Protein AF-A0A255QST2-F1 (afdb_monomer_lite)

Radius of gyration: 21.43 Å; chains: 1; bounding box: 51×56×62 Å

Structure (mmCIF, N/CA/C/O backbone):
data_AF-A0A255QST2-F1
#
_entry.id   AF-A0A255QST2-F1
#
loop_
_atom_site.group_PDB
_atom_site.id
_atom_site.type_symbol
_atom_site.label_atom_id
_atom_site.label_alt_id
_atom_site.label_comp_id
_atom_site.label_asym_id
_atom_site.label_entity_id
_atom_site.label_seq_id
_atom_site.pdbx_PDB_ins_code
_atom_site.Cartn_x
_atom_site.Cartn_y
_atom_site.Cartn_z
_atom_site.occupancy
_atom_site.B_iso_or_equiv
_atom_site.auth_seq_id
_atom_site.auth_comp_id
_atom_site.auth_asym_id
_atom_site.auth_atom_id
_atom_site.pdbx_PDB_model_num
ATOM 1 N N . MET A 1 1 ? 31.598 -41.245 -43.138 1.00 37.50 1 MET A N 1
ATOM 2 C CA . MET A 1 1 ? 32.237 -40.258 -42.240 1.00 37.50 1 MET A CA 1
ATOM 3 C C . MET A 1 1 ? 31.136 -39.455 -41.568 1.00 37.50 1 MET A C 1
ATOM 5 O O . MET A 1 1 ? 30.304 -38.890 -42.260 1.00 37.50 1 MET A O 1
ATOM 9 N N . ARG A 1 2 ? 31.053 -39.542 -40.239 1.00 36.50 2 ARG A N 1
ATOM 10 C CA . ARG A 1 2 ? 29.927 -39.115 -39.399 1.00 36.50 2 ARG A CA 1
ATOM 11 C C . ARG A 1 2 ? 30.382 -37.862 -38.648 1.00 36.50 2 ARG A C 1
ATOM 13 O O . ARG A 1 2 ? 31.165 -37.989 -37.715 1.00 36.50 2 ARG A O 1
ATOM 20 N N . PHE A 1 3 ? 29.957 -36.674 -39.075 1.00 30.88 3 PHE A N 1
ATOM 21 C CA . PHE A 1 3 ? 30.163 -35.446 -38.302 1.00 30.88 3 PHE A CA 1
ATOM 22 C C . PHE A 1 3 ? 28.929 -35.209 -37.433 1.00 30.88 3 PHE A C 1
ATOM 24 O O . PHE A 1 3 ? 27.926 -34.649 -37.864 1.00 30.88 3 PHE A O 1
ATOM 31 N N . LEU A 1 4 ? 29.010 -35.720 -36.205 1.00 37.22 4 LEU A N 1
ATOM 32 C CA . LEU A 1 4 ? 28.173 -35.309 -35.086 1.00 37.22 4 LEU A CA 1
ATOM 33 C C . LEU A 1 4 ? 28.661 -33.925 -34.648 1.00 37.22 4 LEU A C 1
ATOM 35 O O . LEU A 1 4 ? 29.672 -33.821 -33.955 1.00 37.22 4 LEU A O 1
ATOM 39 N N . LEU A 1 5 ? 27.969 -32.863 -35.058 1.00 36.28 5 LEU A N 1
ATOM 40 C CA . LEU A 1 5 ? 28.094 -31.582 -34.371 1.00 36.28 5 LEU A CA 1
ATOM 41 C C . LEU A 1 5 ? 27.290 -31.685 -33.077 1.00 36.28 5 LEU A C 1
ATOM 43 O O . LEU A 1 5 ? 26.061 -31.691 -33.071 1.00 36.28 5 LEU A O 1
ATOM 47 N N . PHE A 1 6 ? 28.036 -31.849 -31.989 1.00 31.31 6 PHE A N 1
ATOM 48 C CA . PHE A 1 6 ? 27.574 -31.763 -30.615 1.00 31.31 6 PHE A CA 1
ATOM 49 C C . PHE A 1 6 ? 26.797 -30.457 -30.407 1.00 31.31 6 PHE A C 1
ATOM 51 O O . PHE A 1 6 ? 27.376 -29.371 -30.383 1.00 31.31 6 PHE A O 1
ATOM 58 N N . MET A 1 7 ? 25.484 -30.574 -30.212 1.00 31.33 7 MET A N 1
ATOM 59 C CA . MET A 1 7 ? 24.717 -29.561 -29.500 1.00 31.33 7 MET A CA 1
ATOM 60 C C . MET A 1 7 ? 25.256 -29.498 -28.071 1.00 31.33 7 MET A C 1
ATOM 62 O O . MET A 1 7 ? 25.220 -30.482 -27.337 1.00 31.33 7 MET A O 1
ATOM 66 N N . ASN A 1 8 ? 25.800 -28.344 -27.709 1.00 28.97 8 ASN A N 1
ATOM 67 C CA . ASN A 1 8 ? 26.280 -28.017 -26.374 1.00 28.97 8 ASN A CA 1
ATOM 68 C C . ASN A 1 8 ? 25.058 -27.787 -25.458 1.00 28.97 8 ASN A C 1
ATOM 70 O O . ASN A 1 8 ? 24.338 -26.812 -25.677 1.00 28.97 8 ASN A O 1
ATOM 74 N N . PRO A 1 9 ? 24.783 -28.618 -24.435 1.00 37.47 9 PRO A N 1
ATOM 75 C CA . PRO A 1 9 ? 23.683 -28.385 -23.511 1.00 37.47 9 PRO A CA 1
ATOM 76 C C . PRO A 1 9 ? 24.223 -27.602 -22.312 1.00 37.47 9 PRO A C 1
ATOM 78 O O . PRO A 1 9 ? 24.376 -28.137 -21.218 1.00 37.47 9 PRO A O 1
ATOM 81 N N . LYS A 1 10 ? 24.611 -26.345 -22.533 1.00 36.28 10 LYS A N 1
ATOM 82 C CA . LYS A 1 10 ? 25.097 -25.457 -21.463 1.00 36.28 10 LYS A CA 1
ATOM 83 C C . LYS A 1 10 ? 24.755 -23.992 -21.726 1.00 36.28 10 LYS A C 1
ATOM 85 O O . LYS A 1 10 ? 25.566 -23.104 -21.525 1.00 36.28 10 LYS A O 1
ATOM 90 N N . PHE A 1 11 ? 23.513 -23.736 -22.113 1.00 36.25 11 PHE A N 1
ATOM 91 C CA . PHE A 1 11 ? 22.859 -22.495 -21.710 1.00 36.25 11 PHE A CA 1
ATOM 92 C C . PHE A 1 11 ? 21.748 -22.891 -20.756 1.00 36.25 11 PHE A C 1
ATOM 94 O O . PHE A 1 11 ? 20.589 -23.056 -21.121 1.00 36.25 11 PHE A O 1
ATOM 101 N N . ALA A 1 12 ? 22.178 -23.154 -19.521 1.00 33.81 12 ALA A N 1
ATOM 102 C CA . ALA A 1 12 ? 21.295 -23.095 -18.379 1.00 33.81 12 ALA A CA 1
ATOM 103 C C . ALA A 1 12 ? 20.534 -21.772 -18.482 1.00 33.81 12 ALA A C 1
ATOM 105 O O . ALA A 1 12 ? 21.152 -20.720 -18.649 1.00 33.81 12 ALA A O 1
ATOM 106 N N . LEU A 1 13 ? 19.209 -21.868 -18.445 1.00 36.94 13 LEU A N 1
ATOM 107 C CA . LEU A 1 13 ? 18.302 -20.756 -18.220 1.00 36.94 13 LEU A CA 1
ATOM 108 C C . LEU A 1 13 ? 18.853 -19.967 -17.029 1.00 36.94 13 LEU A C 1
ATOM 110 O O . LEU A 1 13 ? 18.707 -20.390 -15.882 1.00 36.94 13 LEU A O 1
ATOM 114 N N . ALA A 1 14 ? 19.550 -18.863 -17.297 1.00 29.41 14 ALA A N 1
ATOM 115 C CA . ALA A 1 14 ? 19.758 -17.868 -16.268 1.00 29.41 14 ALA A CA 1
ATOM 116 C C . ALA A 1 14 ? 18.346 -17.450 -15.834 1.00 29.41 14 ALA A C 1
ATOM 118 O O . ALA A 1 14 ? 17.512 -17.192 -16.712 1.00 29.41 14 ALA A O 1
ATOM 119 N N . PRO A 1 15 ? 18.027 -17.473 -14.529 1.00 38.09 15 PRO A N 1
ATOM 120 C CA . PRO A 1 15 ? 16.736 -16.992 -14.075 1.00 38.09 15 PRO A CA 1
ATOM 121 C C . PRO A 1 15 ? 16.582 -15.575 -14.617 1.00 38.09 15 PRO A C 1
ATOM 123 O O . PRO A 1 15 ? 17.531 -14.792 -14.542 1.00 38.09 15 PRO A O 1
ATOM 126 N N . VAL A 1 16 ? 15.423 -15.298 -15.223 1.00 44.59 16 VAL A N 1
ATOM 127 C CA . VAL A 1 16 ? 14.954 -13.953 -15.569 1.00 44.59 16 VAL A CA 1
ATOM 128 C C . VAL A 1 16 ? 15.485 -13.013 -14.499 1.00 44.59 16 VAL A C 1
ATOM 130 O O . VAL A 1 16 ? 15.144 -13.219 -13.334 1.00 44.59 16 VAL A O 1
ATOM 133 N N . SER A 1 17 ? 16.388 -12.096 -14.874 1.00 42.09 17 SER A N 1
ATOM 134 C CA . SER A 1 17 ? 16.950 -11.098 -13.967 1.00 42.09 17 SER A CA 1
ATOM 135 C C . SER A 1 17 ? 15.819 -10.612 -13.086 1.00 42.09 17 SER A C 1
ATOM 137 O O . SER A 1 17 ? 14.843 -10.064 -13.599 1.00 42.09 17 SER A O 1
ATOM 139 N N . THR A 1 18 ? 15.882 -10.939 -11.798 1.00 50.22 18 THR A N 1
ATOM 140 C CA . THR A 1 18 ? 14.815 -10.640 -10.858 1.00 50.22 18 THR A CA 1
ATOM 141 C C . THR A 1 18 ? 14.719 -9.127 -10.827 1.00 50.22 18 THR A C 1
ATOM 143 O O . THR A 1 18 ? 15.531 -8.454 -10.197 1.00 50.22 18 THR A O 1
ATOM 146 N N . CYS A 1 19 ? 13.764 -8.573 -11.567 1.00 57.25 19 CYS A N 1
ATOM 147 C CA . CYS A 1 19 ? 13.248 -7.255 -11.284 1.00 57.25 19 CYS A CA 1
ATOM 148 C C . CYS A 1 19 ? 12.708 -7.339 -9.863 1.00 57.25 19 CYS A C 1
ATOM 150 O O . CYS A 1 19 ? 11.601 -7.830 -9.645 1.00 57.25 19 CYS A O 1
ATOM 152 N N . SER A 1 20 ? 13.547 -6.984 -8.891 1.00 57.78 20 SER A N 1
ATOM 153 C CA . SER A 1 20 ? 13.161 -6.954 -7.490 1.00 57.78 20 SER A CA 1
ATOM 154 C C . SER A 1 20 ? 11.941 -6.057 -7.382 1.00 57.78 20 SER A C 1
ATOM 156 O O . SER A 1 20 ? 12.012 -4.876 -7.715 1.00 57.78 20 SER A O 1
ATOM 158 N N . GLN A 1 21 ? 10.810 -6.648 -7.000 1.00 57.81 21 GLN A N 1
ATOM 159 C CA . GLN A 1 21 ? 9.578 -5.899 -6.835 1.00 57.81 21 GLN A CA 1
ATOM 160 C C . GLN A 1 21 ? 9.750 -4.838 -5.740 1.00 57.81 21 GLN A C 1
ATOM 162 O O . GLN A 1 21 ? 10.504 -5.058 -4.785 1.00 57.81 21 GLN A O 1
ATOM 167 N N . PRO A 1 22 ? 9.045 -3.706 -5.867 1.00 60.41 22 PRO A N 1
ATOM 168 C CA . PRO A 1 22 ? 9.054 -2.662 -4.858 1.00 60.41 22 PRO A CA 1
ATOM 169 C C . PRO A 1 22 ? 8.515 -3.192 -3.522 1.00 60.41 22 PRO A C 1
ATOM 171 O O . PRO A 1 22 ? 7.615 -4.035 -3.478 1.00 60.41 22 PRO A O 1
ATOM 174 N N . SER A 1 23 ? 9.061 -2.671 -2.427 1.00 61.91 23 SER A N 1
ATOM 175 C CA . SER A 1 23 ? 8.745 -3.059 -1.048 1.00 61.91 23 SER A CA 1
ATOM 176 C C . SER A 1 23 ? 7.262 -2.902 -0.705 1.00 61.91 23 SER A C 1
ATOM 178 O O . SER A 1 23 ? 6.684 -3.762 -0.048 1.00 61.91 23 SER A O 1
ATOM 180 N N . VAL A 1 24 ? 6.614 -1.853 -1.218 1.00 59.66 24 VAL A N 1
ATOM 181 C CA . VAL A 1 24 ? 5.180 -1.604 -0.997 1.00 59.66 24 VAL A CA 1
ATOM 182 C C . VAL A 1 24 ? 4.287 -2.572 -1.770 1.00 59.66 24 VAL A C 1
ATOM 184 O O . VAL A 1 24 ? 3.144 -2.794 -1.377 1.00 59.66 24 VAL A O 1
ATOM 187 N N . ALA A 1 25 ? 4.800 -3.175 -2.845 1.00 58.06 25 ALA A N 1
ATOM 188 C CA . ALA A 1 25 ? 4.062 -4.081 -3.717 1.00 58.06 25 ALA A CA 1
ATOM 189 C C . ALA A 1 25 ? 4.444 -5.546 -3.523 1.00 58.06 25 ALA A C 1
ATOM 191 O O . ALA A 1 25 ? 4.359 -6.339 -4.462 1.00 58.06 25 ALA A O 1
ATOM 192 N N . GLN A 1 26 ? 4.850 -5.917 -2.309 1.00 63.88 26 GLN A N 1
ATOM 193 C CA . GLN A 1 26 ? 5.016 -7.321 -1.968 1.00 63.88 26 GLN A CA 1
ATOM 194 C C . GLN A 1 26 ? 3.727 -8.078 -2.269 1.00 63.88 26 GLN A C 1
ATOM 196 O O . GLN A 1 26 ? 2.640 -7.768 -1.769 1.00 63.88 26 GLN A O 1
ATOM 201 N N . THR A 1 27 ? 3.868 -9.059 -3.146 1.00 61.94 27 THR A N 1
ATOM 202 C CA . THR A 1 27 ? 2.777 -9.895 -3.608 1.00 61.94 27 THR A CA 1
ATOM 203 C C . THR A 1 27 ? 3.091 -11.350 -3.301 1.00 61.94 27 THR A C 1
ATOM 205 O O . THR A 1 27 ? 4.251 -11.744 -3.181 1.00 61.94 27 THR A O 1
ATOM 208 N N . ASP A 1 28 ? 2.049 -12.152 -3.106 1.00 65.00 28 ASP A N 1
ATOM 209 C CA . ASP A 1 28 ? 2.190 -13.592 -2.964 1.00 65.00 28 ASP A CA 1
ATOM 210 C C . ASP A 1 28 ? 2.610 -14.214 -4.304 1.00 65.00 28 ASP A C 1
ATOM 212 O O . ASP A 1 28 ? 2.724 -13.549 -5.334 1.00 65.00 28 ASP A O 1
ATOM 216 N N . VAL A 1 29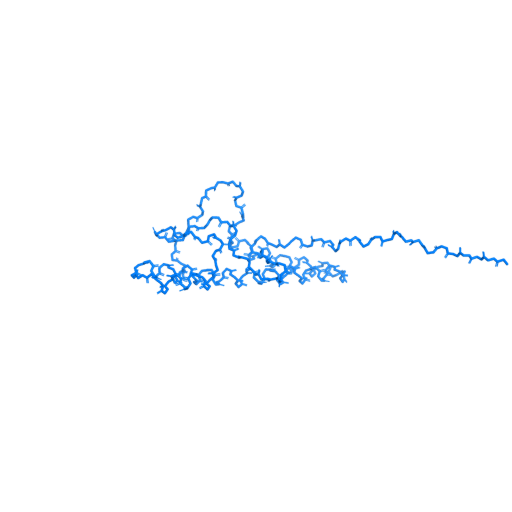 ? 2.795 -15.533 -4.311 1.00 53.72 29 VAL A N 1
ATOM 217 C CA . VAL A 1 29 ? 3.141 -16.291 -5.525 1.00 53.72 29 VAL A CA 1
ATOM 218 C C . VAL A 1 29 ? 2.119 -16.152 -6.665 1.00 53.72 29 VAL A C 1
ATOM 220 O O . VAL A 1 29 ? 2.418 -16.536 -7.791 1.00 53.72 29 VAL A O 1
ATOM 223 N N . ASN A 1 30 ? 0.928 -15.611 -6.391 1.00 56.28 30 ASN A N 1
ATOM 224 C CA . ASN A 1 30 ? -0.130 -15.363 -7.366 1.00 56.28 30 ASN A CA 1
ATOM 225 C C . ASN A 1 30 ? -0.227 -13.882 -7.773 1.00 56.28 30 ASN A C 1
ATOM 227 O O . ASN A 1 30 ? -1.138 -13.525 -8.518 1.00 56.28 30 ASN A O 1
ATOM 231 N N . GLY A 1 31 ? 0.661 -13.010 -7.286 1.00 62.19 31 GLY A N 1
ATOM 232 C CA . GLY A 1 31 ? 0.602 -11.575 -7.555 1.00 62.19 31 GLY A CA 1
ATOM 233 C C . GLY A 1 31 ? -0.408 -10.813 -6.687 1.00 62.19 31 GLY A C 1
ATOM 234 O O . GLY A 1 31 ? -0.704 -9.655 -6.978 1.00 62.19 31 GLY A O 1
ATOM 235 N N . ASN A 1 32 ? -0.942 -11.412 -5.615 1.00 65.12 32 ASN A N 1
ATOM 236 C CA . ASN A 1 32 ? -1.836 -10.706 -4.697 1.00 65.12 32 ASN A CA 1
ATOM 237 C C . ASN A 1 32 ? -1.043 -9.980 -3.622 1.00 65.12 32 ASN A C 1
ATOM 239 O O . ASN A 1 32 ? -0.255 -10.605 -2.918 1.00 65.12 32 ASN A O 1
ATOM 243 N N . TRP A 1 33 ? -1.333 -8.698 -3.409 1.00 70.56 33 TRP A N 1
ATOM 244 C CA . TRP A 1 33 ? -0.712 -7.927 -2.336 1.00 70.56 33 TRP A CA 1
ATOM 245 C C . TRP A 1 33 ? -0.876 -8.616 -0.975 1.00 70.56 33 TRP A C 1
ATOM 247 O O . TRP A 1 33 ? -1.993 -8.984 -0.596 1.00 70.56 33 TRP A O 1
ATOM 257 N N . THR A 1 34 ? 0.222 -8.831 -0.248 1.00 67.25 34 THR A N 1
ATOM 258 C CA . THR A 1 34 ? 0.221 -9.661 0.969 1.00 67.25 34 THR A CA 1
ATOM 259 C C . THR A 1 34 ? -0.229 -8.934 2.230 1.00 67.25 34 THR A C 1
ATOM 261 O O . THR A 1 34 ? -0.573 -9.606 3.201 1.00 67.25 34 THR A O 1
ATOM 264 N N . GLY A 1 35 ? -0.324 -7.604 2.204 1.00 68.62 35 GLY A N 1
ATOM 265 C CA . GLY A 1 35 ? -0.543 -6.775 3.391 1.00 68.62 35 GLY A CA 1
ATOM 266 C C . GLY A 1 35 ? 0.691 -5.935 3.722 1.00 68.62 35 GLY A C 1
ATOM 267 O O . GLY A 1 35 ? 1.749 -6.134 3.130 1.00 68.62 35 GLY A O 1
ATOM 268 N N . CYS A 1 36 ? 0.570 -5.029 4.695 1.00 68.00 36 CYS A N 1
ATOM 269 C CA . CYS A 1 36 ? 1.724 -4.300 5.224 1.00 68.00 36 CYS A CA 1
ATOM 270 C C . CYS A 1 36 ? 2.672 -5.275 5.939 1.00 68.00 36 CYS A C 1
ATOM 272 O O . CYS A 1 36 ? 2.278 -5.901 6.923 1.00 68.00 36 CYS A O 1
ATOM 274 N N . ASP A 1 37 ? 3.918 -5.402 5.498 1.00 67.38 37 ASP A N 1
ATOM 275 C CA . ASP A 1 37 ? 4.937 -6.215 6.175 1.00 67.38 37 ASP A CA 1
ATOM 276 C C . ASP A 1 37 ? 5.635 -5.459 7.324 1.00 67.38 37 ASP A C 1
ATOM 278 O O . ASP A 1 37 ? 6.260 -6.083 8.190 1.00 67.38 37 ASP A O 1
ATOM 282 N N . TRP A 1 38 ? 5.459 -4.134 7.410 1.00 64.69 38 TRP A N 1
ATOM 283 C CA . TRP A 1 38 ? 5.994 -3.291 8.484 1.00 64.69 38 TRP A CA 1
ATOM 284 C C . TRP A 1 38 ? 5.001 -3.037 9.629 1.00 64.69 38 TRP A C 1
ATOM 286 O O . TRP A 1 38 ? 3.776 -3.069 9.473 1.00 64.69 38 TRP A O 1
ATOM 296 N N . GLU A 1 39 ? 5.545 -2.757 10.817 1.00 67.19 39 GLU A N 1
ATOM 297 C CA . GLU A 1 39 ? 4.754 -2.327 11.973 1.00 67.19 39 GLU A CA 1
ATOM 298 C C . GLU A 1 39 ? 4.126 -0.959 11.697 1.00 67.19 39 GLU A C 1
ATOM 300 O O . GLU A 1 39 ? 4.818 0.055 11.579 1.00 67.19 39 GLU A O 1
ATOM 305 N N . THR A 1 40 ? 2.798 -0.948 11.585 1.00 69.38 40 THR A N 1
ATOM 306 C CA . THR A 1 40 ? 2.006 0.263 11.368 1.00 69.38 40 THR A CA 1
ATOM 307 C C . THR A 1 40 ? 1.037 0.424 12.521 1.00 69.38 40 THR A C 1
ATOM 309 O O . THR A 1 40 ? 0.157 -0.418 12.690 1.00 69.38 40 THR A O 1
ATOM 312 N N . GLU A 1 41 ? 1.175 1.507 13.283 1.00 77.06 41 GLU A N 1
ATOM 313 C CA . GLU A 1 41 ? 0.189 1.907 14.285 1.00 77.06 41 GLU A CA 1
ATOM 314 C C . GLU A 1 41 ? -0.722 2.983 13.687 1.00 77.06 41 GLU A C 1
ATOM 316 O O . GLU A 1 41 ? -0.255 4.049 13.274 1.00 77.06 41 GLU A O 1
ATOM 321 N N . PHE A 1 42 ? -2.028 2.716 13.647 1.00 73.94 42 PHE A N 1
ATOM 322 C CA . PHE A 1 42 ? -3.017 3.629 13.084 1.00 73.94 42 PHE A CA 1
ATOM 323 C C . PHE A 1 42 ? -3.922 4.230 14.161 1.00 73.94 42 PHE A C 1
ATOM 325 O O . PHE A 1 42 ? -4.573 3.511 14.925 1.00 73.94 42 PHE A O 1
ATOM 332 N N . GLY A 1 43 ? -3.997 5.563 14.174 1.00 72.69 43 GLY A N 1
ATOM 333 C CA . GLY A 1 43 ? -4.933 6.319 15.002 1.00 72.69 43 GLY A CA 1
ATOM 334 C C . GLY A 1 43 ? -4.611 6.337 16.505 1.00 72.69 43 GLY A C 1
ATOM 335 O O . GLY A 1 43 ? -3.631 5.742 16.961 1.00 72.69 43 GLY A O 1
ATOM 336 N N . PRO A 1 44 ? -5.428 7.045 17.309 1.00 73.00 44 PRO A N 1
ATOM 337 C CA . PRO A 1 44 ? -5.236 7.166 18.757 1.00 73.00 44 PRO A CA 1
ATOM 338 C C . PRO A 1 44 ? -5.340 5.840 19.526 1.00 73.00 44 PRO A C 1
ATOM 340 O O . PRO A 1 44 ? -4.799 5.750 20.625 1.00 73.00 44 PRO A O 1
ATOM 343 N N . LEU A 1 45 ? -5.998 4.814 18.968 1.00 75.00 45 LEU A N 1
ATOM 344 C CA . LEU A 1 45 ? -6.027 3.463 19.548 1.00 75.00 45 LEU A CA 1
ATOM 345 C C . LEU A 1 45 ? -4.817 2.606 19.156 1.00 75.00 45 LEU A C 1
ATOM 347 O O . LEU A 1 45 ? -4.720 1.474 19.622 1.00 75.00 45 LEU A O 1
ATOM 351 N N . LYS A 1 46 ? -3.897 3.135 18.336 1.00 79.19 46 LYS A N 1
ATOM 352 C CA . LYS A 1 46 ? -2.685 2.438 17.885 1.00 79.19 46 LYS A CA 1
ATOM 353 C C . LYS A 1 46 ? -2.993 1.063 17.292 1.00 79.19 46 LYS A C 1
ATOM 355 O O . LYS A 1 46 ? -2.387 0.058 17.659 1.00 79.19 46 LYS A O 1
ATOM 360 N N . LEU A 1 47 ? -3.966 1.012 16.383 1.00 79.25 47 LEU A N 1
ATOM 361 C CA . LEU A 1 47 ? -4.338 -0.233 15.719 1.00 79.25 47 LEU A CA 1
ATOM 362 C C . LEU A 1 47 ? -3.138 -0.760 14.930 1.00 79.25 47 LEU A C 1
ATOM 364 O O . LEU A 1 47 ? -2.605 -0.046 14.083 1.00 79.25 47 LEU A O 1
ATOM 368 N N . ASN A 1 48 ? -2.717 -1.994 15.208 1.00 81.50 48 ASN A N 1
ATOM 369 C CA . ASN A 1 48 ? -1.629 -2.624 14.471 1.00 81.50 48 ASN A CA 1
ATOM 370 C C . ASN A 1 48 ? -2.156 -3.171 13.140 1.00 81.50 48 ASN A C 1
ATOM 372 O O . ASN A 1 48 ? -2.954 -4.108 13.132 1.00 81.50 48 ASN A O 1
ATOM 376 N N . LEU A 1 49 ? -1.705 -2.592 12.027 1.00 78.56 49 LEU A N 1
ATOM 377 C CA . LEU A 1 49 ? -2.122 -2.987 10.676 1.00 78.56 49 LEU A CA 1
ATOM 378 C C . LEU A 1 49 ? -1.142 -3.950 9.989 1.00 78.56 49 LEU A C 1
ATOM 380 O O . LEU A 1 49 ? -1.314 -4.264 8.811 1.00 78.56 49 LEU A O 1
ATOM 384 N N . LYS A 1 50 ? -0.122 -4.444 10.702 1.00 82.38 50 LYS A N 1
ATOM 385 C CA . LYS A 1 50 ? 0.835 -5.413 10.157 1.00 82.38 50 LYS A CA 1
ATOM 386 C C . LYS A 1 50 ? 0.112 -6.682 9.696 1.00 82.38 50 LYS A C 1
ATOM 388 O O . LYS A 1 50 ? -0.539 -7.363 10.486 1.00 82.38 50 LYS A O 1
ATOM 393 N N . GLY A 1 51 ? 0.241 -7.002 8.413 1.00 78.50 51 GLY A N 1
ATOM 394 C CA . GLY A 1 51 ? -0.397 -8.144 7.762 1.00 78.50 51 GLY A CA 1
ATOM 395 C C . GLY A 1 51 ? -1.910 -8.007 7.561 1.00 78.50 51 GLY A C 1
ATOM 396 O O . GLY A 1 51 ? -2.549 -8.981 7.166 1.00 78.50 51 GLY A O 1
ATOM 397 N N . ILE A 1 52 ? -2.495 -6.834 7.828 1.00 83.75 52 ILE A N 1
ATOM 398 C CA . ILE A 1 52 ? -3.930 -6.586 7.658 1.00 83.75 52 ILE A CA 1
ATOM 399 C C . ILE A 1 52 ? -4.194 -5.957 6.289 1.00 83.75 52 ILE A C 1
ATOM 401 O O . ILE A 1 52 ? -3.549 -4.989 5.895 1.00 83.75 52 ILE A O 1
ATOM 405 N N . ARG A 1 53 ? -5.193 -6.491 5.583 1.00 85.62 53 ARG A N 1
ATOM 406 C CA . ARG A 1 53 ? -5.738 -5.934 4.334 1.00 85.62 53 ARG A CA 1
ATOM 407 C C . ARG A 1 53 ? -6.951 -5.041 4.581 1.00 85.62 53 ARG A C 1
ATOM 409 O O . ARG A 1 53 ? -7.653 -5.201 5.583 1.00 85.62 53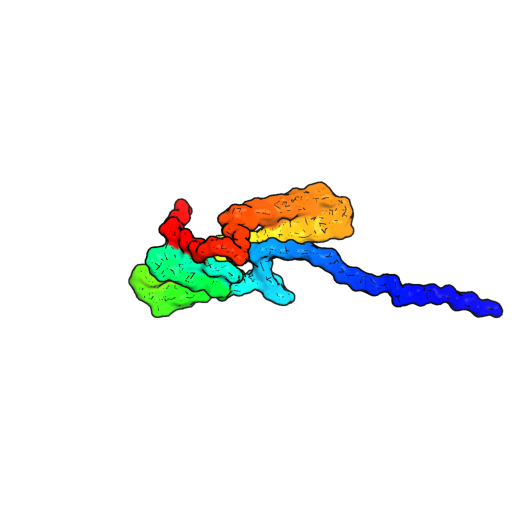 ARG A O 1
ATOM 416 N N . SER A 1 54 ? -7.277 -4.177 3.622 1.00 86.00 54 SER A N 1
ATOM 417 C CA . SER A 1 54 ? -8.433 -3.266 3.668 1.00 86.00 54 SER A CA 1
ATOM 418 C C . SER A 1 54 ? -9.738 -3.995 4.022 1.00 86.00 54 SER A C 1
ATOM 420 O O . SER A 1 54 ? -10.485 -3.585 4.914 1.00 86.00 54 SER A O 1
ATOM 422 N N . ARG A 1 55 ? -9.975 -5.160 3.404 1.00 87.06 55 ARG A N 1
ATOM 423 C CA . ARG A 1 55 ? -11.134 -6.021 3.686 1.00 87.06 55 ARG A CA 1
ATOM 424 C C . ARG A 1 55 ? -11.150 -6.532 5.129 1.00 87.06 55 ARG A C 1
ATOM 426 O O . ARG A 1 55 ? -12.217 -6.587 5.734 1.00 87.06 55 ARG A O 1
ATOM 433 N N . GLN A 1 56 ? -10.003 -6.923 5.680 1.00 89.31 56 GLN A N 1
ATOM 434 C CA . GLN A 1 56 ? -9.913 -7.419 7.058 1.00 89.31 56 GLN A CA 1
ATOM 435 C C . GLN A 1 56 ? -10.146 -6.288 8.066 1.00 89.31 56 GLN A C 1
ATOM 437 O O . GLN A 1 56 ? -10.868 -6.489 9.039 1.00 89.31 56 GLN A O 1
ATOM 442 N N . ALA A 1 57 ? -9.633 -5.086 7.791 1.00 87.50 57 ALA A N 1
ATOM 443 C CA . ALA A 1 57 ? -9.930 -3.899 8.589 1.00 87.50 57 ALA A CA 1
ATOM 444 C C . ALA A 1 57 ? -11.428 -3.534 8.547 1.00 87.50 57 ALA A C 1
ATOM 446 O O . ALA A 1 57 ? -12.013 -3.225 9.582 1.00 87.50 57 ALA A O 1
ATOM 447 N N . MET A 1 58 ? -12.099 -3.668 7.394 1.00 89.62 58 MET A N 1
ATOM 448 C CA . MET A 1 58 ? -13.561 -3.507 7.313 1.00 89.62 58 MET A CA 1
ATOM 449 C C . MET A 1 58 ? -14.326 -4.556 8.129 1.00 89.62 58 MET A C 1
ATOM 451 O O . MET A 1 58 ? -15.332 -4.228 8.761 1.00 89.62 58 MET A O 1
ATOM 455 N N . LEU A 1 59 ? -13.861 -5.809 8.148 1.00 90.69 59 LEU A N 1
ATOM 456 C CA . LEU A 1 59 ? -14.450 -6.842 9.004 1.00 90.69 59 LEU A CA 1
ATOM 457 C C . LEU A 1 59 ? -14.275 -6.486 10.486 1.00 90.69 59 LEU A C 1
ATOM 459 O O . LEU A 1 59 ? -15.247 -6.556 11.239 1.00 90.69 59 LEU A O 1
ATOM 463 N N . ALA A 1 60 ? -13.094 -6.015 10.890 1.00 88.00 60 ALA A N 1
ATOM 464 C CA . ALA A 1 60 ? -12.852 -5.530 12.248 1.00 88.00 60 ALA A CA 1
ATOM 465 C C . ALA A 1 60 ? -13.760 -4.338 12.606 1.00 88.00 60 ALA A C 1
ATOM 467 O O . ALA A 1 60 ? -14.347 -4.315 13.688 1.00 88.00 60 ALA A O 1
ATOM 468 N N . ALA A 1 61 ? -13.990 -3.409 11.673 1.00 89.81 61 ALA A N 1
ATOM 469 C CA . ALA A 1 61 ? -14.936 -2.308 11.860 1.00 89.81 61 ALA A CA 1
ATOM 470 C C . ALA A 1 61 ? -16.383 -2.779 12.070 1.00 89.81 61 ALA A C 1
ATOM 472 O O . ALA A 1 61 ? -17.140 -2.134 12.791 1.00 89.81 61 ALA A O 1
ATOM 473 N N . SER A 1 62 ? -16.786 -3.881 11.429 1.00 89.00 62 SER A N 1
ATOM 474 C CA . SER A 1 62 ? -18.129 -4.455 11.593 1.00 89.00 62 SER A CA 1
ATOM 475 C C . SER A 1 62 ? -18.304 -5.229 12.905 1.00 89.00 62 SER A C 1
ATOM 477 O O . SER A 1 62 ? -19.414 -5.312 13.428 1.00 89.00 62 SER A O 1
ATOM 479 N N . ALA A 1 63 ? -17.210 -5.775 13.443 1.00 90.62 63 ALA A N 1
ATOM 480 C CA . ALA A 1 63 ? -17.193 -6.537 14.689 1.00 90.62 63 ALA A CA 1
ATOM 481 C C . ALA A 1 63 ? -17.038 -5.651 15.939 1.00 90.62 63 ALA A C 1
ATOM 483 O O . ALA A 1 63 ? -17.386 -6.072 17.042 1.00 90.62 63 ALA A O 1
ATOM 484 N N . THR A 1 64 ? -16.530 -4.429 15.775 1.00 90.88 64 THR A N 1
ATOM 485 C CA . THR A 1 64 ? -16.299 -3.458 16.854 1.00 90.88 64 THR A CA 1
ATOM 486 C C . THR A 1 64 ? -17.412 -2.405 16.902 1.00 90.88 64 THR A C 1
ATOM 488 O O . THR A 1 64 ? -18.292 -2.349 16.040 1.00 90.88 64 THR A O 1
ATOM 491 N N . ARG A 1 65 ? -17.437 -1.571 17.951 1.00 87.19 65 ARG A N 1
ATOM 492 C CA . ARG A 1 65 ? -18.448 -0.511 18.131 1.00 87.19 65 ARG A CA 1
ATOM 493 C C . ARG A 1 65 ? -17.803 0.810 18.545 1.00 87.19 65 ARG A C 1
ATOM 495 O O . ARG A 1 65 ? -16.690 0.839 19.058 1.00 87.19 65 ARG A O 1
ATOM 502 N N . GLY A 1 66 ? -18.531 1.908 18.341 1.00 89.88 66 GLY A N 1
ATOM 503 C CA . GLY A 1 66 ? -18.102 3.245 18.754 1.00 89.88 66 GLY A CA 1
ATOM 504 C C . GLY A 1 66 ? -16.819 3.706 18.056 1.00 89.88 66 GLY A C 1
ATOM 505 O O . GLY A 1 66 ? -16.627 3.461 16.866 1.00 89.88 66 GLY A O 1
ATOM 506 N N . GLN A 1 67 ? -15.942 4.361 18.817 1.00 86.00 67 GLN A N 1
ATOM 507 C CA . GLN A 1 67 ? -14.705 4.975 18.324 1.00 86.00 67 GLN A CA 1
ATOM 508 C C . GLN A 1 67 ? -13.716 3.965 17.712 1.00 86.00 67 GLN A C 1
ATOM 510 O O . GLN A 1 67 ? -12.934 4.317 16.829 1.00 86.00 67 GLN A O 1
ATOM 515 N N . GLU A 1 68 ? -13.746 2.709 18.160 1.00 85.75 68 GLU A N 1
ATOM 516 C CA . GLU A 1 68 ? -12.905 1.650 17.597 1.00 85.75 68 GLU A CA 1
ATOM 517 C C . GLU A 1 68 ? -13.358 1.280 16.179 1.00 85.75 68 GLU A C 1
ATOM 519 O O . GLU A 1 68 ? -12.541 1.217 15.263 1.00 85.75 68 GLU A O 1
ATOM 524 N N . ALA A 1 69 ? -14.671 1.149 15.962 1.00 88.38 69 ALA A N 1
ATOM 525 C CA . ALA A 1 69 ? -15.228 0.878 14.638 1.00 88.38 69 ALA A CA 1
ATOM 526 C C . ALA A 1 69 ? -14.945 2.009 13.640 1.00 88.38 69 ALA A C 1
ATOM 528 O O . ALA A 1 69 ? -14.722 1.753 12.459 1.00 88.38 69 ALA A O 1
ATOM 529 N N . GLU A 1 70 ? -14.957 3.263 14.097 1.00 87.50 70 GLU A N 1
ATOM 530 C CA . GLU A 1 70 ? -14.585 4.418 13.272 1.00 87.50 70 GLU A CA 1
ATOM 531 C C . GLU A 1 70 ? -13.116 4.368 12.857 1.00 87.50 70 GLU A C 1
ATOM 533 O O . GLU A 1 70 ? -12.818 4.497 11.672 1.00 87.50 70 GLU A O 1
ATOM 538 N N . GLN A 1 71 ? -12.211 4.075 13.791 1.00 85.62 71 GLN A N 1
ATOM 539 C CA . GLN A 1 71 ? -10.792 3.943 13.466 1.00 85.62 71 GLN A CA 1
ATOM 540 C C . GLN A 1 71 ? -10.493 2.765 12.549 1.00 85.62 71 GLN A C 1
ATOM 542 O O . GLN A 1 71 ? -9.667 2.906 11.655 1.00 85.62 71 GLN A O 1
ATOM 547 N N . TRP A 1 72 ? -11.188 1.636 12.700 1.00 88.25 72 TRP A N 1
ATOM 548 C CA . TRP A 1 72 ? -11.063 0.529 11.753 1.00 88.25 72 TRP A CA 1
ATOM 549 C C . TRP A 1 72 ? -11.569 0.893 10.352 1.00 88.25 72 TRP A C 1
ATOM 551 O O . TRP A 1 72 ? -10.979 0.454 9.367 1.00 88.25 72 TRP A O 1
ATOM 561 N N . ARG A 1 73 ? -12.620 1.721 10.231 1.00 88.50 73 ARG A N 1
ATOM 562 C CA . ARG A 1 73 ? -13.077 2.235 8.925 1.00 88.50 73 ARG A CA 1
ATOM 563 C C . ARG A 1 73 ? -12.050 3.164 8.289 1.00 88.50 73 ARG A C 1
ATOM 565 O O . ARG A 1 73 ? -11.811 3.066 7.088 1.00 88.50 73 ARG A O 1
ATOM 572 N N . ASP A 1 74 ? -11.449 4.047 9.075 1.00 86.12 74 ASP A N 1
ATOM 573 C CA . ASP A 1 74 ? -10.417 4.956 8.578 1.00 86.12 74 ASP A CA 1
ATOM 574 C C . ASP A 1 74 ? -9.140 4.190 8.200 1.00 86.12 74 ASP A C 1
ATOM 576 O O . ASP A 1 74 ? -8.586 4.416 7.123 1.00 86.12 74 ASP A O 1
ATOM 580 N N . ALA A 1 75 ? -8.747 3.200 9.006 1.00 85.56 75 ALA A N 1
ATOM 581 C CA . ALA A 1 75 ? -7.655 2.283 8.694 1.00 85.56 75 ALA A CA 1
ATOM 582 C C . ALA A 1 75 ? -7.928 1.496 7.407 1.00 85.56 75 ALA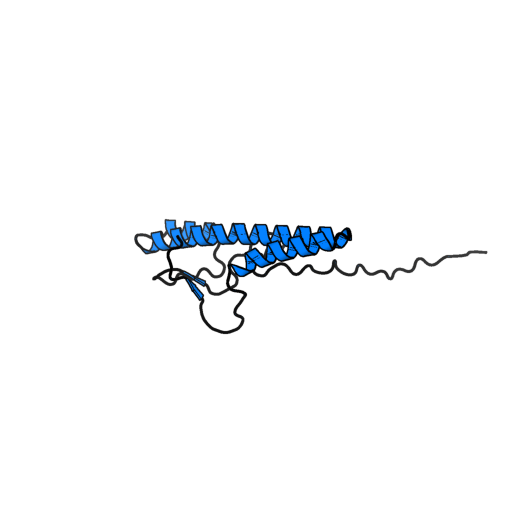 A C 1
ATOM 584 O O . ALA A 1 75 ? -7.039 1.351 6.573 1.00 85.56 75 ALA A O 1
ATOM 585 N N . ALA A 1 76 ? -9.159 1.020 7.204 1.00 88.38 76 ALA A N 1
ATOM 586 C CA . ALA A 1 76 ? -9.533 0.296 5.996 1.00 88.38 76 ALA A CA 1
ATOM 587 C C . ALA A 1 76 ? -9.430 1.158 4.732 1.00 88.38 76 ALA A C 1
ATOM 589 O O . ALA A 1 76 ? -8.942 0.675 3.712 1.00 88.38 76 ALA A O 1
ATOM 590 N N . LYS A 1 77 ? -9.853 2.428 4.795 1.00 88.00 77 LYS A N 1
ATOM 591 C CA . LYS A 1 77 ? -9.702 3.376 3.678 1.00 88.00 77 LYS A CA 1
ATOM 592 C C . LYS A 1 77 ? -8.234 3.642 3.364 1.00 88.00 77 LYS A C 1
ATOM 594 O O . LYS A 1 77 ? -7.852 3.647 2.199 1.00 88.00 77 LYS A O 1
ATOM 599 N N . TRP A 1 78 ? -7.418 3.838 4.399 1.00 85.94 78 TRP A N 1
ATOM 600 C CA . TRP A 1 78 ? -5.979 4.023 4.238 1.00 85.94 78 TRP A CA 1
ATOM 601 C C . TRP A 1 78 ? -5.319 2.786 3.610 1.00 85.94 78 TRP A C 1
ATOM 603 O 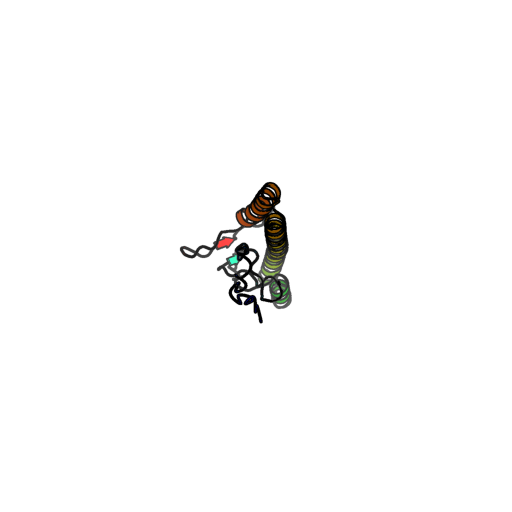O . TRP A 1 78 ? -4.603 2.914 2.619 1.00 85.94 78 TRP A O 1
ATOM 613 N N . LEU A 1 79 ? -5.640 1.585 4.107 1.00 85.00 79 LEU A N 1
ATOM 614 C CA . LEU A 1 79 ? -5.164 0.320 3.540 1.00 85.00 79 LEU A CA 1
ATOM 615 C C . LEU A 1 79 ? -5.621 0.125 2.093 1.00 85.00 79 LEU A C 1
ATOM 617 O O . LEU A 1 79 ? -4.863 -0.403 1.293 1.00 85.00 79 LEU A O 1
ATOM 621 N N . GLN A 1 80 ? -6.833 0.555 1.738 1.00 87.81 80 GLN A N 1
ATOM 622 C CA . GLN A 1 80 ? -7.325 0.463 0.364 1.00 87.81 80 GLN A CA 1
ATOM 623 C C . GLN A 1 80 ? -6.530 1.363 -0.590 1.00 87.81 80 GLN A C 1
ATOM 625 O O . GLN A 1 80 ? -6.137 0.921 -1.666 1.00 87.81 80 GLN A O 1
ATOM 630 N N . ALA A 1 81 ? -6.253 2.607 -0.189 1.00 86.12 81 ALA A N 1
ATOM 631 C CA . ALA A 1 81 ? -5.413 3.507 -0.978 1.00 86.12 81 ALA A CA 1
ATOM 632 C C . ALA A 1 81 ? -3.993 2.944 -1.149 1.00 86.12 81 ALA A C 1
ATOM 634 O O . ALA A 1 81 ? -3.431 2.994 -2.244 1.00 86.12 81 ALA A O 1
ATOM 635 N N . LEU A 1 82 ? -3.448 2.354 -0.083 1.00 84.56 82 LEU A N 1
ATOM 636 C CA . LEU A 1 82 ? -2.141 1.712 -0.100 1.00 84.56 82 LEU A CA 1
ATOM 637 C C . LEU A 1 82 ? -2.122 0.468 -1.002 1.00 84.56 82 LEU A C 1
ATOM 639 O O . LEU A 1 82 ? -1.193 0.306 -1.784 1.00 84.56 82 LEU A O 1
ATOM 643 N N . GLU A 1 83 ? -3.158 -0.372 -0.956 1.00 84.94 83 GLU A N 1
ATOM 644 C CA . GLU A 1 83 ? -3.346 -1.531 -1.844 1.00 84.94 83 GLU A CA 1
ATOM 645 C C . GLU A 1 83 ? -3.376 -1.138 -3.326 1.00 84.94 83 GLU A C 1
ATOM 647 O O . GLU A 1 83 ? -2.803 -1.824 -4.178 1.00 84.94 83 GLU A O 1
ATOM 652 N N . ASP A 1 84 ? -4.069 -0.047 -3.649 1.00 86.06 84 ASP A N 1
ATOM 653 C CA . ASP A 1 84 ? -4.159 0.467 -5.013 1.00 86.06 84 ASP A CA 1
ATOM 654 C C . ASP A 1 84 ? -2.817 1.041 -5.490 1.00 86.06 84 ASP A C 1
ATOM 656 O O . ASP A 1 84 ? -2.407 0.792 -6.626 1.00 86.06 84 ASP A O 1
ATOM 660 N N . ASP A 1 85 ? -2.113 1.778 -4.632 1.00 85.81 85 ASP A N 1
ATOM 661 C CA . ASP A 1 85 ? -0.781 2.309 -4.928 1.00 85.81 85 ASP A CA 1
ATOM 662 C C . ASP A 1 85 ? 0.254 1.182 -5.077 1.00 85.81 85 ASP A C 1
ATOM 664 O O . ASP A 1 85 ? 1.008 1.168 -6.050 1.00 85.81 85 ASP A O 1
ATOM 668 N N . ALA A 1 86 ? 0.237 0.184 -4.192 1.00 83.06 86 ALA A N 1
ATOM 669 C CA . ALA A 1 86 ? 1.070 -1.011 -4.280 1.00 83.06 86 ALA A CA 1
ATOM 670 C C . ALA A 1 86 ? 0.877 -1.734 -5.620 1.00 83.06 86 ALA A C 1
ATOM 672 O O . ALA A 1 86 ? 1.845 -2.071 -6.304 1.00 83.06 86 ALA A O 1
ATOM 673 N N . ARG A 1 87 ? -0.375 -1.917 -6.052 1.00 84.25 87 ARG A N 1
ATOM 674 C CA . ARG A 1 87 ? -0.683 -2.536 -7.347 1.00 84.25 87 ARG A CA 1
ATOM 675 C C . ARG A 1 87 ? -0.104 -1.740 -8.512 1.00 84.25 87 ARG A C 1
ATOM 677 O O . ARG A 1 87 ? 0.585 -2.317 -9.347 1.00 84.25 87 ARG A O 1
ATOM 684 N N . LYS A 1 88 ? -0.318 -0.422 -8.533 1.00 87.00 88 LYS A N 1
ATOM 685 C CA . LYS A 1 88 ? 0.231 0.464 -9.573 1.00 87.00 88 LYS A CA 1
ATOM 686 C C . LYS A 1 88 ? 1.755 0.441 -9.598 1.00 87.00 88 LYS A C 1
ATOM 688 O O . LYS A 1 88 ? 2.342 0.402 -10.674 1.00 87.00 88 LYS A O 1
ATOM 693 N N . ALA A 1 89 ? 2.401 0.439 -8.432 1.00 84.75 89 ALA A N 1
ATOM 694 C CA . ALA A 1 89 ? 3.848 0.300 -8.349 1.00 84.75 89 ALA A CA 1
ATOM 695 C C . ALA A 1 89 ? 4.288 -1.030 -8.980 1.00 84.75 89 ALA A C 1
ATOM 697 O O . ALA A 1 89 ? 5.119 -1.020 -9.883 1.00 84.75 89 ALA A O 1
ATOM 698 N N . SER A 1 90 ? 3.677 -2.161 -8.610 1.00 82.75 90 SER A N 1
ATOM 699 C CA . SER A 1 90 ? 3.986 -3.454 -9.243 1.00 82.75 90 SER A CA 1
ATOM 700 C C . SER A 1 90 ? 3.793 -3.426 -10.762 1.00 82.75 90 SER A C 1
ATOM 702 O O . SER A 1 90 ? 4.643 -3.941 -11.484 1.00 82.75 90 SER A O 1
ATOM 704 N N . GLU A 1 91 ? 2.711 -2.824 -11.258 1.00 86.69 91 GLU A N 1
ATOM 705 C CA . GLU A 1 91 ? 2.454 -2.686 -12.697 1.00 86.69 91 GLU A CA 1
ATOM 706 C C . GLU A 1 91 ? 3.560 -1.885 -13.399 1.00 86.69 91 GLU A C 1
ATOM 708 O O . GLU A 1 91 ? 4.095 -2.336 -14.412 1.00 86.69 91 GLU A O 1
ATOM 713 N N . PHE A 1 92 ? 3.967 -0.737 -12.845 1.00 87.12 92 PHE A N 1
ATOM 714 C CA . PHE A 1 92 ? 5.072 0.055 -13.395 1.00 87.12 92 PHE A CA 1
ATOM 715 C C . PHE A 1 92 ? 6.379 -0.730 -13.441 1.00 87.12 92 PHE A C 1
ATOM 717 O O . PHE A 1 92 ? 7.084 -0.693 -14.451 1.00 87.12 92 PHE A O 1
ATOM 724 N N . TRP A 1 93 ? 6.679 -1.481 -12.385 1.00 83.06 93 TRP A N 1
ATOM 725 C CA . TRP A 1 93 ? 7.871 -2.315 -12.338 1.00 83.06 93 TRP A CA 1
ATOM 726 C C . TRP A 1 93 ? 7.811 -3.452 -13.362 1.00 83.06 93 TRP A C 1
ATOM 728 O O . TRP A 1 93 ? 8.772 -3.633 -14.101 1.00 83.06 93 TRP A O 1
ATOM 738 N N . GLN A 1 94 ? 6.683 -4.154 -13.500 1.00 85.81 94 GLN A N 1
ATOM 739 C CA . GLN A 1 94 ? 6.503 -5.193 -14.525 1.00 85.81 94 GLN A CA 1
ATOM 740 C C . GLN A 1 94 ? 6.672 -4.641 -15.946 1.00 85.81 94 GLN A C 1
ATOM 742 O O . GLN A 1 94 ? 7.372 -5.238 -16.767 1.00 85.81 94 GLN A O 1
ATOM 747 N N . LEU A 1 95 ? 6.073 -3.481 -16.229 1.00 88.12 95 LEU A N 1
ATOM 748 C CA . LEU A 1 95 ? 6.222 -2.806 -17.516 1.00 88.12 95 LEU A CA 1
ATOM 749 C C . LEU A 1 95 ? 7.671 -2.373 -17.761 1.00 88.12 95 LEU A C 1
ATOM 751 O O . LEU A 1 95 ? 8.146 -2.469 -18.892 1.00 88.12 95 LEU A O 1
ATOM 755 N N . ALA A 1 96 ? 8.388 -1.925 -16.726 1.00 86.38 96 ALA A N 1
ATOM 756 C CA . ALA A 1 96 ? 9.797 -1.572 -16.850 1.00 86.38 96 ALA A CA 1
ATOM 757 C C . ALA A 1 96 ? 10.642 -2.785 -17.258 1.00 86.38 96 ALA A C 1
ATOM 759 O O . ALA A 1 96 ? 11.471 -2.669 -18.154 1.00 86.38 96 ALA A O 1
ATOM 760 N N . CYS A 1 97 ? 10.392 -3.957 -16.668 1.00 86.19 97 CYS A N 1
ATOM 761 C CA . CYS A 1 97 ? 11.097 -5.193 -17.024 1.00 86.19 97 CYS A CA 1
ATOM 762 C C . CYS A 1 97 ? 10.828 -5.610 -18.471 1.00 86.19 97 CYS A C 1
ATOM 764 O O . CYS A 1 97 ? 11.740 -6.043 -19.172 1.00 86.19 97 CYS A O 1
ATOM 766 N N . LEU A 1 98 ? 9.582 -5.454 -18.930 1.00 88.56 98 LEU A N 1
ATOM 767 C CA . LEU A 1 98 ? 9.220 -5.722 -20.319 1.00 88.56 98 LEU A CA 1
ATOM 768 C C . LEU A 1 98 ? 9.933 -4.757 -21.282 1.00 88.56 98 LEU A C 1
ATOM 770 O O . LEU A 1 98 ? 10.441 -5.174 -22.321 1.00 88.56 98 LEU A O 1
ATOM 774 N N . ALA A 1 99 ? 10.016 -3.475 -20.925 1.00 88.00 99 ALA A N 1
ATOM 775 C CA . ALA A 1 99 ? 10.761 -2.487 -21.699 1.00 88.00 99 ALA A CA 1
ATOM 776 C C . ALA A 1 99 ? 12.264 -2.825 -21.753 1.00 88.00 99 ALA A C 1
ATOM 778 O O . ALA A 1 99 ? 12.864 -2.770 -22.825 1.00 88.00 99 ALA A O 1
ATOM 779 N N . GLU A 1 100 ? 12.869 -3.268 -20.644 1.00 87.25 100 GLU A N 1
ATOM 780 C CA . GLU A 1 100 ? 14.265 -3.733 -20.634 1.00 87.25 100 GLU A CA 1
ATOM 781 C C . GLU A 1 100 ? 14.477 -4.948 -21.537 1.00 87.25 100 GLU A C 1
ATOM 783 O O . GLU A 1 100 ? 15.433 -4.967 -22.314 1.00 87.25 100 GLU A O 1
ATOM 788 N N . SER A 1 101 ? 13.577 -5.939 -21.483 1.00 89.00 101 SER A N 1
ATOM 789 C CA . SER A 1 101 ? 13.668 -7.124 -22.343 1.00 89.00 101 SER A CA 1
ATOM 790 C C . SER A 1 101 ? 13.543 -6.785 -23.828 1.00 89.00 101 SER A C 1
ATOM 792 O O . SER A 1 101 ? 14.114 -7.478 -24.667 1.0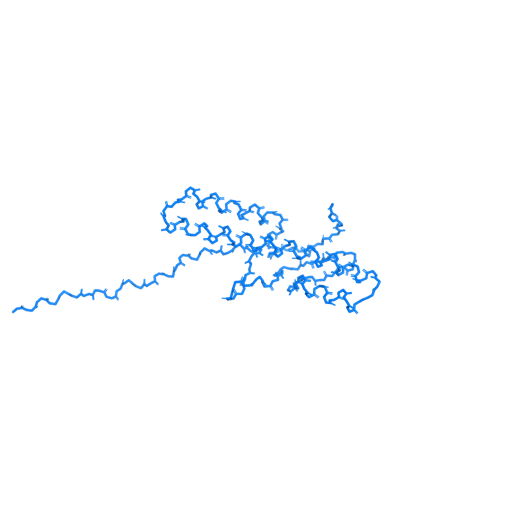0 89.00 101 SER A O 1
ATOM 794 N N . ASN A 1 102 ? 12.840 -5.697 -24.146 1.00 89.50 102 ASN A N 1
ATOM 795 C CA . ASN A 1 102 ? 12.665 -5.191 -25.504 1.00 89.50 102 ASN A CA 1
ATOM 796 C C . ASN A 1 102 ? 13.792 -4.236 -25.945 1.00 89.50 102 ASN A C 1
ATOM 798 O O . ASN A 1 102 ? 13.793 -3.782 -27.086 1.00 89.50 102 ASN A O 1
ATOM 802 N N . GLY A 1 103 ? 14.760 -3.931 -25.072 1.00 90.19 103 GLY A N 1
ATOM 803 C CA . GLY A 1 103 ? 15.850 -2.990 -25.358 1.00 90.19 103 GLY A CA 1
ATOM 804 C C . GLY A 1 103 ? 15.461 -1.510 -25.230 1.00 90.19 103 GLY A C 1
ATOM 805 O O . GLY A 1 103 ? 16.264 -0.632 -25.543 1.00 90.19 103 GLY A O 1
ATOM 806 N N . GLU A 1 104 ? 14.258 -1.210 -24.743 1.00 92.69 104 GLU A N 1
ATOM 807 C CA . GLU A 1 104 ? 13.696 0.137 -24.611 1.00 92.69 104 GLU A CA 1
ATOM 808 C C . GLU A 1 104 ? 14.129 0.790 -23.285 1.00 92.69 104 GLU A C 1
ATOM 810 O O . GLU A 1 104 ? 13.322 1.084 -22.399 1.00 92.69 104 GLU A O 1
ATOM 815 N N . MET A 1 105 ? 15.435 1.016 -23.131 1.00 88.69 105 MET A N 1
ATOM 816 C CA . MET A 1 105 ? 16.034 1.434 -21.853 1.00 88.69 105 MET A CA 1
ATOM 817 C C . MET A 1 105 ? 15.472 2.760 -21.314 1.00 88.69 105 MET A C 1
ATOM 819 O O . MET A 1 105 ? 15.184 2.866 -20.123 1.00 88.69 105 MET A O 1
ATOM 823 N N . ASP A 1 106 ? 15.223 3.752 -22.174 1.00 92.06 106 ASP A N 1
ATOM 824 C CA . ASP A 1 106 ? 14.640 5.035 -21.749 1.00 92.06 106 ASP A CA 1
ATOM 825 C C . ASP A 1 106 ? 13.226 4.874 -21.175 1.00 92.06 106 ASP A C 1
ATOM 827 O O . ASP A 1 106 ? 12.820 5.588 -20.256 1.00 92.06 106 ASP A O 1
ATOM 831 N N . GLN A 1 107 ? 12.451 3.937 -21.725 1.00 89.94 107 GLN A N 1
ATOM 832 C CA . GLN A 1 107 ? 11.111 3.629 -21.241 1.00 89.94 107 GLN A CA 1
ATOM 833 C C . GLN A 1 107 ? 11.169 2.878 -19.915 1.00 89.94 107 GLN A C 1
ATOM 835 O O . GLN A 1 107 ? 10.429 3.231 -18.997 1.00 89.94 107 GLN A O 1
ATOM 840 N N . ALA A 1 108 ? 12.084 1.917 -19.783 1.00 88.62 108 ALA A N 1
ATOM 841 C CA . ALA A 1 108 ? 12.319 1.216 -18.528 1.00 88.62 108 ALA A CA 1
ATOM 842 C C . ALA A 1 108 ? 12.673 2.177 -17.384 1.00 88.62 108 ALA A C 1
ATOM 844 O O . ALA A 1 108 ? 12.098 2.078 -16.300 1.00 88.62 108 ALA A O 1
ATOM 845 N N . VAL A 1 109 ? 13.557 3.152 -17.633 1.00 90.88 109 VAL A N 1
ATOM 846 C CA . VAL A 1 109 ? 13.930 4.172 -16.638 1.00 90.88 109 VAL A CA 1
ATOM 847 C C . VAL A 1 109 ? 12.717 5.004 -16.222 1.00 90.88 109 VAL A C 1
ATOM 849 O O . VAL A 1 109 ? 12.463 5.142 -15.027 1.00 90.88 109 VAL A O 1
ATOM 852 N N . ARG A 1 110 ? 11.921 5.505 -17.179 1.00 92.25 110 ARG A N 1
ATOM 853 C CA . ARG A 1 110 ? 10.704 6.279 -16.864 1.00 92.25 110 ARG A CA 1
ATOM 854 C C . ARG A 1 110 ? 9.707 5.481 -16.025 1.00 92.25 110 ARG A C 1
ATOM 856 O O . ARG A 1 110 ? 9.135 6.020 -15.082 1.00 92.25 110 ARG A O 1
ATOM 863 N N . LEU A 1 111 ? 9.501 4.212 -16.372 1.00 89.50 111 LEU A N 1
ATOM 864 C CA . LEU A 1 111 ? 8.573 3.328 -15.670 1.00 89.50 111 LEU A CA 1
ATOM 865 C C . LEU A 1 111 ? 9.055 3.025 -14.246 1.00 89.50 111 LEU A C 1
ATOM 867 O O . LEU A 1 111 ? 8.258 3.110 -13.316 1.00 89.50 111 LEU A O 1
ATOM 871 N N . ARG A 1 112 ? 10.356 2.777 -14.045 1.00 86.69 112 ARG A N 1
ATOM 872 C CA . ARG A 1 112 ? 10.928 2.628 -12.696 1.00 86.69 112 ARG A CA 1
ATOM 873 C C . ARG A 1 112 ? 10.746 3.878 -11.854 1.00 86.69 112 ARG A C 1
ATOM 875 O O . ARG A 1 112 ? 10.210 3.781 -10.760 1.00 86.69 112 ARG A O 1
ATOM 882 N N . SER A 1 113 ? 11.081 5.051 -12.393 1.00 88.81 113 SER A N 1
ATOM 883 C CA . SER A 1 113 ? 10.889 6.313 -11.671 1.00 88.81 113 SER A CA 1
ATOM 884 C C . SER A 1 113 ? 9.424 6.557 -11.288 1.00 88.81 113 SER A C 1
ATOM 886 O O . SER A 1 113 ? 9.157 7.105 -10.223 1.00 88.81 113 SER A O 1
ATOM 888 N N . ALA A 1 114 ? 8.466 6.131 -12.119 1.00 88.50 114 ALA A N 1
ATOM 889 C CA . ALA A 1 114 ? 7.044 6.203 -11.784 1.00 88.50 114 ALA A CA 1
ATOM 890 C C . ALA A 1 114 ? 6.657 5.253 -10.634 1.00 88.50 114 ALA A C 1
ATOM 892 O O . ALA A 1 114 ? 5.871 5.636 -9.768 1.00 88.50 114 ALA A O 1
ATOM 893 N N . GLY A 1 115 ? 7.225 4.044 -10.597 1.00 84.88 115 GLY A N 1
ATOM 894 C CA . GLY A 1 115 ? 7.075 3.117 -9.473 1.00 84.88 115 GLY A CA 1
ATOM 895 C C . GLY A 1 115 ? 7.702 3.653 -8.181 1.00 84.88 115 GLY A C 1
ATOM 896 O O . GLY A 1 115 ? 7.048 3.653 -7.140 1.00 84.88 115 GLY A O 1
ATOM 897 N N . ASP A 1 116 ? 8.926 4.179 -8.259 1.00 84.12 116 ASP A N 1
ATOM 898 C CA . ASP A 1 116 ? 9.660 4.760 -7.125 1.00 84.12 116 ASP A CA 1
ATOM 899 C C . ASP A 1 116 ? 8.920 5.957 -6.509 1.00 84.12 116 ASP A C 1
ATOM 901 O O . ASP A 1 116 ? 8.860 6.096 -5.289 1.00 84.12 116 ASP A O 1
ATOM 905 N N . ALA A 1 117 ? 8.294 6.798 -7.338 1.00 87.00 117 ALA A N 1
ATOM 906 C CA . ALA A 1 117 ? 7.500 7.934 -6.869 1.00 87.00 117 ALA A CA 1
ATOM 907 C C . ALA A 1 117 ? 6.272 7.505 -6.044 1.00 87.00 117 ALA A C 1
ATOM 909 O O . ALA A 1 117 ? 5.788 8.264 -5.202 1.00 87.00 117 ALA A O 1
ATOM 910 N N . ILE A 1 118 ? 5.747 6.297 -6.274 1.00 84.00 118 ILE A N 1
ATOM 911 C CA . ILE A 1 118 ? 4.697 5.726 -5.427 1.00 84.00 118 ILE A CA 1
ATOM 912 C C . ILE A 1 118 ? 5.297 5.239 -4.110 1.00 84.00 118 ILE A C 1
ATOM 914 O O . ILE A 1 118 ? 4.727 5.518 -3.056 1.00 84.00 118 ILE A O 1
ATOM 918 N N . GLU A 1 119 ? 6.444 4.555 -4.155 1.00 76.69 119 GLU A N 1
ATOM 919 C CA . GLU A 1 119 ? 7.130 4.088 -2.947 1.00 76.69 119 GLU A CA 1
ATOM 920 C C . GLU A 1 119 ? 7.505 5.234 -2.009 1.00 76.69 119 GLU A C 1
ATOM 922 O O . GLU A 1 119 ? 7.388 5.089 -0.799 1.00 76.69 119 GLU A O 1
ATOM 927 N N . GLU A 1 120 ? 7.916 6.383 -2.548 1.00 80.75 120 GLU A N 1
ATOM 928 C CA . GLU A 1 120 ? 8.339 7.548 -1.764 1.00 80.75 120 GLU A CA 1
ATOM 929 C C . GLU A 1 120 ? 7.226 8.119 -0.869 1.00 80.75 120 GLU A C 1
ATOM 931 O O . GLU A 1 120 ? 7.513 8.727 0.164 1.00 80.75 120 GLU A O 1
ATOM 936 N N . LYS A 1 121 ? 5.952 7.877 -1.207 1.00 78.69 121 LYS A N 1
ATOM 937 C CA . L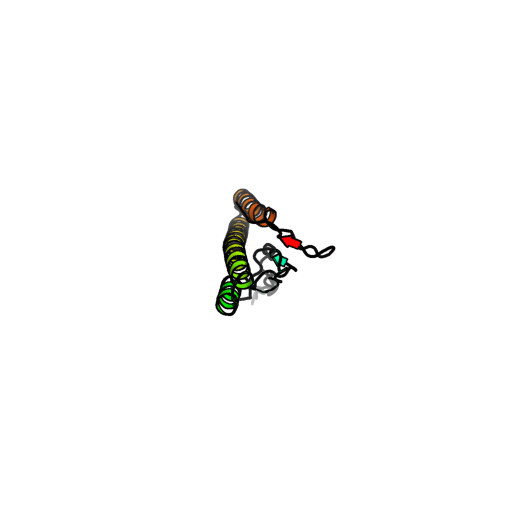YS A 1 121 ? 4.816 8.259 -0.353 1.00 78.69 121 LYS A CA 1
ATOM 938 C C . LYS A 1 121 ? 4.766 7.472 0.951 1.00 78.69 121 LYS A C 1
ATOM 940 O O . LYS A 1 121 ? 4.160 7.934 1.919 1.00 78.69 121 LYS A O 1
ATOM 945 N N . TYR A 1 122 ? 5.334 6.271 0.955 1.00 72.94 122 TYR A N 1
ATOM 946 C CA . TYR A 1 122 ? 5.251 5.342 2.064 1.00 72.94 122 TYR A CA 1
ATOM 947 C C . TYR A 1 122 ? 6.619 5.198 2.727 1.00 72.94 122 TYR A C 1
ATOM 949 O O . TYR A 1 122 ? 7.665 5.347 2.092 1.00 72.94 122 TYR A O 1
ATOM 957 N N . PRO A 1 123 ? 6.655 4.912 4.032 1.00 63.81 123 PRO A N 1
ATOM 958 C CA . PRO A 1 123 ? 7.919 4.673 4.694 1.00 63.81 123 PRO A CA 1
ATOM 959 C C . PRO A 1 123 ? 8.626 3.472 4.064 1.00 63.81 123 PRO A C 1
ATOM 961 O O . PRO A 1 123 ? 8.113 2.354 4.090 1.00 63.81 123 PRO A O 1
ATOM 964 N N . ARG A 1 124 ? 9.836 3.687 3.539 1.00 54.53 124 ARG A N 1
ATOM 965 C CA . ARG A 1 124 ? 10.722 2.585 3.162 1.00 54.53 124 ARG A CA 1
ATOM 966 C C . ARG A 1 124 ? 11.087 1.814 4.427 1.00 54.53 124 ARG A C 1
ATOM 968 O O . ARG A 1 124 ? 11.689 2.384 5.334 1.00 54.53 124 ARG A O 1
ATOM 975 N N . HIS A 1 125 ? 10.689 0.544 4.467 1.00 41.22 125 HIS A N 1
ATOM 976 C CA . HIS A 1 125 ? 11.048 -0.491 5.440 1.00 41.22 125 HIS A CA 1
ATOM 977 C C . HIS A 1 125 ? 12.106 -0.057 6.485 1.00 41.22 125 HIS A C 1
ATOM 979 O O . HIS A 1 125 ? 13.312 -0.103 6.203 1.00 41.22 125 HIS A O 1
ATOM 985 N N . PRO A 1 126 ? 11.720 0.322 7.719 1.00 37.31 126 PRO A N 1
ATOM 986 C CA . PRO A 1 126 ? 12.685 0.517 8.784 1.00 37.31 126 PRO A CA 1
ATOM 987 C C . PRO A 1 126 ? 13.095 -0.861 9.307 1.00 37.31 126 PRO A C 1
ATOM 989 O O . PRO A 1 126 ? 12.557 -1.364 10.287 1.00 37.31 126 PRO A O 1
ATOM 992 N N . ALA A 1 127 ? 14.135 -1.455 8.717 1.00 36.81 127 ALA A N 1
ATOM 993 C CA . ALA A 1 127 ? 14.865 -2.542 9.382 1.00 36.81 127 ALA A CA 1
ATOM 994 C C . ALA A 1 127 ? 15.524 -2.066 10.698 1.00 36.81 127 ALA A C 1
ATOM 996 O O . ALA A 1 127 ? 16.141 -2.845 11.415 1.00 36.81 127 ALA A O 1
ATOM 997 N N . SER A 1 128 ? 15.416 -0.780 11.043 1.00 36.91 128 SER A N 1
ATOM 998 C CA . SER A 1 128 ? 15.834 -0.255 12.330 1.00 36.91 128 SER A CA 1
ATOM 999 C C . SER A 1 128 ? 15.042 1.011 12.670 1.00 36.91 128 SER A C 1
ATOM 1001 O O . SER A 1 128 ? 15.005 1.939 11.871 1.00 36.91 128 SER A O 1
ATOM 1003 N N . ARG A 1 129 ? 14.496 1.051 13.893 1.00 35.88 129 ARG A N 1
ATOM 1004 C CA . ARG A 1 129 ? 13.976 2.224 14.631 1.00 35.88 129 ARG A CA 1
ATOM 1005 C C . ARG A 1 129 ? 12.510 2.629 14.406 1.00 35.88 129 ARG A C 1
ATOM 1007 O O . ARG A 1 129 ? 12.217 3.576 13.693 1.00 35.88 129 ARG A O 1
ATOM 1014 N N . GLY A 1 130 ? 11.655 2.025 15.235 1.00 39.22 130 GLY A N 1
ATOM 1015 C CA . GLY A 1 130 ? 10.466 2.665 15.809 1.00 39.22 130 GLY A CA 1
ATOM 1016 C C . GLY A 1 130 ? 9.178 2.459 15.019 1.00 39.22 130 GLY A C 1
ATOM 1017 O O . GLY A 1 130 ? 9.144 2.681 13.814 1.00 39.22 130 GLY A O 1
ATOM 1018 N N . ALA A 1 131 ? 8.117 2.056 15.723 1.00 43.09 131 ALA A N 1
ATOM 1019 C CA . ALA A 1 131 ? 6.769 1.957 15.181 1.00 43.09 131 ALA A CA 1
ATOM 1020 C C . ALA A 1 131 ? 6.374 3.264 14.477 1.00 43.09 131 ALA A C 1
ATOM 1022 O O . ALA A 1 131 ? 6.488 4.356 15.046 1.00 43.09 131 ALA A O 1
ATOM 1023 N N . ILE A 1 132 ? 5.912 3.152 13.232 1.00 52.44 132 ILE A N 1
ATOM 1024 C CA . ILE A 1 132 ? 5.435 4.306 12.477 1.00 52.44 132 ILE A CA 1
ATOM 1025 C C . ILE A 1 132 ? 4.024 4.599 12.965 1.00 52.44 132 ILE A C 1
ATOM 1027 O O . ILE A 1 132 ? 3.089 3.838 12.714 1.00 52.44 132 ILE A O 1
ATOM 1031 N N . THR A 1 133 ? 3.893 5.694 13.710 1.00 50.12 133 THR A N 1
ATOM 1032 C CA . THR A 1 133 ? 2.612 6.163 14.236 1.00 50.12 133 THR A CA 1
ATOM 1033 C C . THR A 1 133 ? 1.960 7.079 13.205 1.00 50.12 133 THR A C 1
ATOM 1035 O O . THR A 1 133 ? 2.353 8.233 13.038 1.00 50.12 133 THR A O 1
ATOM 1038 N N . HIS A 1 134 ? 0.952 6.579 12.488 1.00 55.56 134 HIS A N 1
ATOM 1039 C CA . HIS A 1 134 ? 0.115 7.427 11.644 1.00 55.56 134 HIS A CA 1
ATOM 1040 C C . HIS A 1 134 ? -0.965 8.072 12.526 1.00 55.56 134 HIS A C 1
ATOM 1042 O O . HIS A 1 134 ? -2.042 7.515 12.743 1.00 55.56 134 HIS A O 1
ATOM 1048 N N . THR A 1 135 ? -0.662 9.249 13.083 1.00 46.97 135 THR A N 1
ATOM 1049 C CA . THR A 1 135 ? -1.540 9.979 14.022 1.00 46.97 135 THR A CA 1
ATOM 1050 C C . THR A 1 135 ? -2.524 10.944 13.350 1.00 46.97 135 THR A C 1
ATOM 1052 O O . THR A 1 135 ? -3.360 11.534 14.033 1.00 46.97 135 THR A O 1
ATOM 1055 N N . GLY A 1 136 ? -2.473 11.115 12.026 1.00 36.88 136 GLY A N 1
ATOM 1056 C CA . GLY A 1 136 ? -3.243 12.146 11.326 1.00 36.88 136 GLY A CA 1
ATOM 1057 C C . GLY A 1 136 ? -4.419 11.620 10.506 1.00 36.88 136 GLY A C 1
ATOM 1058 O O . GLY A 1 136 ? -4.249 10.726 9.685 1.00 36.88 136 GLY A O 1
ATOM 1059 N N . LYS A 1 137 ? -5.590 12.251 10.663 1.00 35.28 137 LYS A N 1
ATOM 1060 C CA . LYS A 1 137 ? -6.571 12.439 9.577 1.00 35.28 137 LYS A CA 1
ATOM 1061 C C . LYS A 1 137 ? -5.812 12.870 8.311 1.00 35.28 137 LYS A C 1
ATOM 1063 O O . LYS A 1 137 ? -5.087 13.862 8.377 1.00 35.28 137 LYS A O 1
ATOM 1068 N N . MET A 1 138 ? -5.967 12.165 7.191 1.00 35.16 138 MET A N 1
ATOM 1069 C CA . MET A 1 138 ? -5.560 12.714 5.891 1.00 35.16 138 MET A CA 1
ATOM 1070 C C . MET A 1 138 ? -6.593 13.757 5.409 1.00 35.16 138 MET A C 1
ATOM 1072 O O . MET A 1 138 ? -7.743 13.693 5.858 1.00 35.16 138 MET A O 1
ATOM 1076 N N . PRO A 1 139 ? -6.171 14.736 4.583 1.00 42.16 139 PRO A N 1
ATOM 1077 C CA . PRO A 1 139 ? -7.029 15.784 4.020 1.00 42.16 139 PRO A CA 1
ATOM 1078 C C . PRO A 1 139 ? -8.183 15.251 3.160 1.00 42.16 139 PRO A C 1
ATOM 1080 O O . PRO A 1 139 ? -8.060 14.133 2.612 1.00 42.16 139 PRO A O 1
#

Sequence (139 aa):
MRFLLFMNPKFALAPVSTCSQPSVAQTDVNGNWTGCDWETEFGPLKLNLKGIRSRQAMLAASATRGQEAEQWRDAAKWLQALEDDARKASEFWQLACLAESNGEMDQAVRLRSAGDAIEEKYPRHPASRGAITHTGKMP

Secondary structure (DSSP, 8-state):
----------------------GGG-B-TTS-B--B-S-EEETTTTEE-BT--HHHHHHHHHHS-HHHHHHHHHHHHHHHHHHHHHHHHHHHHHHHHHHHHTT-HHHHHHHHHHHHHHHTTS----SSS--EEE-----

Foldseek 3Di:
DDDDPDDDPPPDPPDLPPLPADQLQDADPVSQRQWACDFAQFAPVGDTRHRNALVNLQVQLVVDDDPRSVRSNVVSVVRVVSRVLSSQLRVLSVVLSVCVVVVVNVSSVVSNVVSVVSVVVDDDDCPDDDRDYPHDDDD

pLDDT: mean 70.49, std 20.23, range [28.97, 92.69]